Protein AF-A0A7S1H8S6-F1 (afdb_monomer)

InterPro domains:
  IPR011541 Nickel/cobalt transporter, high-affinity [PF03824] (1-123)
  IPR051224 Nickel/cobalt efflux system RcnA [PTHR40659] (2-114)

Structure (mmCIF, N/CA/C/O backbone):
data_AF-A0A7S1H8S6-F1
#
_entry.id   AF-A0A7S1H8S6-F1
#
loop_
_atom_site.group_PDB
_atom_site.id
_atom_site.type_symbol
_atom_site.label_atom_id
_atom_site.label_alt_id
_atom_site.label_comp_id
_atom_site.label_asym_id
_atom_site.label_entity_id
_atom_site.label_seq_id
_atom_site.pdbx_PDB_ins_code
_atom_site.Cartn_x
_atom_site.Cartn_y
_atom_site.Cartn_z
_atom_site.occupancy
_atom_site.B_iso_or_equiv
_atom_site.auth_seq_id
_atom_site.auth_comp_id
_atom_site.auth_asym_id
_atom_site.auth_atom_id
_atom_site.pdbx_PDB_model_num
ATOM 1 N N . ALA A 1 1 ? 17.188 21.436 1.015 1.00 62.31 1 ALA A N 1
ATOM 2 C CA . ALA A 1 1 ? 17.435 20.139 1.684 1.00 62.31 1 ALA A CA 1
ATOM 3 C C . ALA A 1 1 ? 16.543 19.937 2.916 1.00 62.31 1 ALA A C 1
ATOM 5 O O . ALA A 1 1 ? 15.814 18.958 2.951 1.00 62.31 1 ALA A O 1
ATOM 6 N N . TRP A 1 2 ? 16.525 20.870 3.878 1.00 72.25 2 TRP A N 1
ATOM 7 C CA . TRP A 1 2 ? 15.751 20.753 5.130 1.00 72.25 2 TRP A CA 1
ATOM 8 C C . TRP A 1 2 ? 14.225 20.656 4.982 1.00 72.25 2 TRP A C 1
ATOM 10 O O . TRP A 1 2 ? 13.578 20.079 5.844 1.00 72.25 2 TRP A O 1
ATOM 20 N N . LEU A 1 3 ? 13.648 21.175 3.894 1.00 80.31 3 LEU A N 1
ATOM 21 C CA . LEU A 1 3 ? 12.204 21.093 3.641 1.00 80.31 3 LEU A CA 1
ATOM 22 C C . LEU A 1 3 ? 11.752 19.743 3.062 1.00 80.31 3 LEU A C 1
ATOM 24 O O . LEU A 1 3 ? 10.577 19.422 3.181 1.00 80.31 3 LEU A O 1
ATOM 28 N N . PHE A 1 4 ? 12.657 18.946 2.476 1.00 81.25 4 PHE A N 1
ATOM 29 C CA . PHE A 1 4 ? 12.292 17.697 1.788 1.00 81.25 4 PHE A CA 1
ATOM 30 C C . PHE A 1 4 ? 11.866 16.585 2.741 1.00 81.25 4 PHE A C 1
ATOM 32 O O . PHE A 1 4 ? 10.955 15.831 2.432 1.00 81.25 4 PHE A O 1
ATOM 39 N N . VAL A 1 5 ? 12.518 16.477 3.899 1.00 83.62 5 VAL A N 1
ATOM 40 C CA . VAL A 1 5 ? 12.171 15.464 4.904 1.00 83.62 5 VAL A CA 1
ATOM 41 C C . VAL A 1 5 ? 10.779 15.729 5.498 1.00 83.62 5 VAL A C 1
ATOM 43 O O . VAL A 1 5 ? 9.944 14.826 5.440 1.00 83.62 5 VAL A O 1
ATOM 46 N N . PRO A 1 6 ? 10.459 16.944 5.994 1.00 86.50 6 PRO A N 1
ATOM 47 C CA . PRO A 1 6 ? 9.111 17.237 6.461 1.00 86.50 6 PRO A CA 1
ATOM 48 C C . PRO A 1 6 ? 8.068 17.141 5.346 1.00 86.50 6 PRO A C 1
ATOM 50 O O . PRO A 1 6 ? 6.996 16.599 5.594 1.00 86.50 6 PRO A O 1
ATOM 53 N N . SER A 1 7 ? 8.358 17.604 4.123 1.00 86.06 7 SER A N 1
ATOM 54 C CA . SER A 1 7 ? 7.392 17.509 3.023 1.00 86.06 7 SER A CA 1
ATOM 55 C C . SER A 1 7 ? 7.145 16.068 2.577 1.00 86.06 7 SER A C 1
ATOM 57 O O . SER A 1 7 ? 6.002 15.733 2.292 1.00 86.06 7 SER A O 1
ATOM 59 N N . ALA A 1 8 ? 8.160 15.198 2.583 1.00 83.50 8 ALA A N 1
ATOM 60 C CA . ALA A 1 8 ? 8.007 13.773 2.293 1.00 83.50 8 ALA A CA 1
ATOM 61 C C . ALA A 1 8 ? 7.156 13.057 3.353 1.00 83.50 8 ALA A C 1
ATOM 63 O O . ALA A 1 8 ? 6.296 12.254 2.998 1.00 83.50 8 ALA A O 1
ATOM 64 N N . ILE A 1 9 ? 7.342 13.380 4.640 1.00 80.94 9 ILE A N 1
ATOM 65 C CA . ILE A 1 9 ? 6.495 12.858 5.726 1.00 80.94 9 ILE A CA 1
ATOM 66 C C . ILE A 1 9 ? 5.052 13.346 5.552 1.00 80.94 9 ILE A C 1
ATOM 68 O O . ILE A 1 9 ? 4.120 12.546 5.635 1.00 80.94 9 ILE A O 1
ATOM 72 N N . LEU A 1 10 ? 4.862 14.641 5.273 1.00 83.06 10 LEU A N 1
ATOM 73 C CA . LEU A 1 10 ? 3.537 15.235 5.088 1.00 83.06 10 LEU A CA 1
ATOM 74 C C . LEU A 1 10 ? 2.808 14.627 3.881 1.00 83.06 10 LEU A C 1
ATOM 76 O O . LEU A 1 10 ? 1.653 14.232 4.000 1.00 83.06 10 LEU A O 1
ATOM 80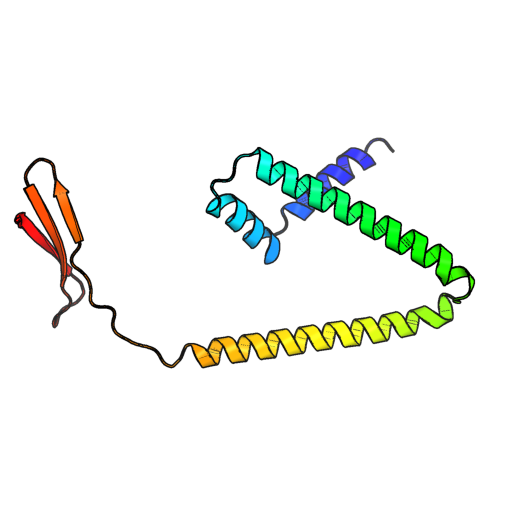 N N . LEU A 1 11 ? 3.490 14.512 2.737 1.00 83.75 11 LEU A N 1
ATOM 81 C CA . LEU A 1 11 ? 2.969 13.888 1.518 1.00 83.75 11 LEU A CA 1
ATOM 82 C C . LEU A 1 11 ? 2.663 12.407 1.733 1.00 83.75 11 LEU A C 1
ATOM 84 O O . LEU A 1 11 ? 1.616 11.948 1.295 1.00 83.75 11 LEU A O 1
ATOM 88 N N . GLY A 1 12 ? 3.524 11.671 2.441 1.00 76.81 12 GLY A N 1
ATOM 89 C CA . GLY A 1 12 ? 3.272 10.275 2.803 1.00 76.81 12 GLY A CA 1
ATOM 90 C C . GLY A 1 12 ? 2.029 10.115 3.682 1.00 76.81 12 GLY A C 1
ATOM 91 O O . GLY A 1 12 ? 1.218 9.223 3.442 1.00 76.81 12 GLY A O 1
ATOM 92 N N . ALA A 1 13 ? 1.831 11.016 4.650 1.00 74.44 13 ALA A N 1
ATOM 93 C CA . ALA A 1 13 ? 0.634 11.044 5.486 1.00 74.44 13 ALA A CA 1
ATOM 94 C C . ALA A 1 13 ? -0.629 11.382 4.673 1.00 74.44 13 ALA A C 1
ATOM 96 O O . ALA A 1 13 ? -1.614 10.653 4.757 1.00 74.44 13 ALA A O 1
ATOM 97 N N . LEU A 1 14 ? -0.594 12.432 3.844 1.00 79.38 14 LEU A N 1
ATOM 98 C CA . LEU A 1 14 ? -1.703 12.817 2.959 1.00 79.38 14 LEU A CA 1
ATOM 99 C C . LEU A 1 14 ? -2.062 11.711 1.965 1.00 79.38 14 LEU A C 1
ATOM 101 O O . LEU A 1 14 ? -3.232 11.385 1.794 1.00 79.38 14 LEU A O 1
ATOM 105 N N . HIS A 1 15 ? -1.061 11.083 1.358 1.00 76.06 15 HIS A N 1
ATOM 106 C CA . HIS A 1 15 ? -1.271 9.966 0.450 1.00 76.06 15 HIS A CA 1
ATOM 107 C C . HIS A 1 15 ? -1.840 8.742 1.182 1.00 76.06 15 HIS A C 1
ATOM 109 O O . HIS A 1 15 ? -2.696 8.034 0.652 1.00 76.06 15 HIS A O 1
ATOM 115 N N . GLY A 1 16 ? -1.434 8.504 2.433 1.00 63.66 16 GLY A N 1
ATOM 116 C CA . GLY A 1 16 ? -2.041 7.500 3.309 1.00 63.66 16 GLY A CA 1
ATOM 117 C C . GLY A 1 16 ? -3.521 7.765 3.619 1.00 63.66 16 GLY A C 1
ATOM 118 O O . GLY A 1 16 ? -4.266 6.811 3.834 1.00 63.66 16 GLY A O 1
ATOM 119 N N . LEU A 1 17 ? -3.947 9.033 3.585 1.00 64.00 17 LEU A N 1
ATOM 120 C CA . LEU A 1 17 ? -5.318 9.489 3.844 1.00 64.00 17 LEU A CA 1
ATOM 121 C C . LEU A 1 17 ? -6.207 9.549 2.588 1.00 64.00 17 LEU A C 1
ATOM 123 O O . LEU A 1 17 ? -7.423 9.678 2.724 1.00 64.00 17 LEU A O 1
ATOM 127 N N . GLU A 1 18 ? -5.645 9.447 1.378 1.00 68.75 18 GLU A N 1
ATOM 128 C CA . GLU A 1 18 ? -6.430 9.455 0.136 1.00 68.75 18 GLU A CA 1
ATOM 129 C C . GLU A 1 18 ? -7.453 8.300 0.109 1.00 68.75 18 GLU A C 1
ATOM 131 O O . GLU A 1 18 ? -7.061 7.142 0.322 1.00 68.75 18 GLU A O 1
ATOM 136 N N . PRO A 1 19 ? -8.749 8.569 -0.167 1.00 61.91 19 PRO A N 1
ATOM 137 C CA . PRO A 1 19 ? -9.778 7.538 -0.146 1.00 61.91 19 PRO A CA 1
ATOM 138 C C . PRO A 1 19 ? -9.520 6.510 -1.251 1.00 61.91 19 PRO A C 1
ATOM 140 O O . PRO A 1 19 ? -9.547 6.821 -2.438 1.00 61.91 19 PRO A O 1
ATOM 143 N N . GLY A 1 20 ? -9.287 5.261 -0.852 1.00 60.25 20 GLY A N 1
ATOM 144 C CA . GLY A 1 20 ? -9.152 4.120 -1.752 1.00 60.25 20 GLY A CA 1
ATOM 145 C C . GLY A 1 20 ? -9.842 2.892 -1.170 1.00 60.25 20 GLY A C 1
ATOM 146 O O . GLY A 1 20 ? -9.995 2.771 0.051 1.00 60.25 20 GLY A O 1
ATOM 147 N N . HIS A 1 21 ? -10.240 1.962 -2.038 1.00 60.41 21 HIS A N 1
ATOM 148 C CA . HIS A 1 21 ? -11.003 0.762 -1.667 1.00 60.41 21 HIS A CA 1
ATOM 149 C C . HIS A 1 21 ? -10.331 -0.084 -0.563 1.00 60.41 21 HIS A C 1
ATOM 151 O O . HIS A 1 21 ? -11.011 -0.698 0.252 1.00 60.41 21 HIS A O 1
ATOM 157 N N . SER A 1 22 ? -8.995 -0.087 -0.501 1.00 52.69 22 SER A N 1
ATOM 158 C CA . SER A 1 22 ? -8.194 -0.835 0.480 1.00 52.69 22 SER A CA 1
ATOM 159 C C . SER A 1 22 ? -7.895 -0.067 1.779 1.00 52.69 22 SER A C 1
ATOM 161 O O . SER A 1 22 ? -7.767 -0.690 2.831 1.00 52.69 22 SER A O 1
ATOM 163 N N . LYS A 1 23 ? -7.830 1.274 1.751 1.00 69.62 23 LYS A N 1
ATOM 164 C CA . LYS A 1 23 ? -7.605 2.126 2.942 1.00 69.62 23 LYS A CA 1
ATOM 165 C C . LYS A 1 23 ? -8.861 2.258 3.799 1.00 69.62 23 LYS A C 1
ATOM 167 O O . LYS A 1 23 ? -8.776 2.256 5.023 1.00 69.62 23 LYS A O 1
ATOM 172 N N . THR A 1 24 ? -10.028 2.290 3.156 1.00 61.88 24 THR A N 1
ATOM 173 C CA . THR A 1 24 ? -11.336 2.196 3.826 1.00 61.88 24 THR A CA 1
ATOM 174 C C . THR A 1 24 ? -11.545 0.818 4.455 1.00 61.88 24 THR A C 1
ATOM 176 O O . THR A 1 24 ? -12.012 0.740 5.586 1.00 61.88 24 THR A O 1
ATOM 179 N N . MET A 1 25 ? -11.089 -0.254 3.797 1.00 60.78 25 MET A N 1
ATOM 180 C CA . MET A 1 25 ? -10.985 -1.592 4.396 1.00 60.78 25 MET A CA 1
ATOM 181 C C . MET A 1 25 ? -10.036 -1.612 5.604 1.00 60.78 25 MET A C 1
ATOM 183 O O . MET A 1 25 ? -10.406 -2.158 6.634 1.00 60.78 25 MET A O 1
ATOM 187 N N . MET A 1 26 ? -8.864 -0.964 5.544 1.00 63.00 26 MET A N 1
ATOM 188 C CA . MET A 1 26 ? -7.954 -0.832 6.699 1.00 63.00 26 MET A CA 1
ATOM 189 C C . MET A 1 26 ? -8.580 -0.046 7.861 1.00 63.00 26 MET A C 1
ATOM 191 O O . MET A 1 26 ? -8.427 -0.439 9.015 1.00 63.00 26 MET A O 1
ATOM 195 N N . ALA A 1 27 ? -9.313 1.033 7.572 1.00 59.97 27 ALA A N 1
ATOM 196 C CA . ALA A 1 27 ? -10.053 1.796 8.576 1.00 59.97 27 ALA A CA 1
ATOM 197 C C . ALA A 1 27 ? -11.183 0.959 9.201 1.00 59.97 27 ALA A C 1
ATOM 199 O O . ALA A 1 27 ? -11.326 0.939 10.422 1.00 59.97 27 ALA A O 1
ATOM 200 N N . ALA A 1 28 ? -11.920 0.198 8.384 1.00 58.62 28 ALA A N 1
ATOM 201 C CA . ALA A 1 28 ? -12.904 -0.774 8.849 1.00 58.62 28 ALA A CA 1
ATOM 202 C C . ALA A 1 28 ? -12.253 -1.898 9.670 1.00 58.62 28 ALA A C 1
ATOM 204 O O . ALA A 1 28 ? -12.836 -2.320 10.656 1.00 58.62 28 ALA A O 1
ATOM 205 N N . PHE A 1 29 ? -11.030 -2.326 9.346 1.00 59.16 29 PHE A N 1
ATOM 206 C CA . PHE A 1 29 ? -10.250 -3.302 10.117 1.00 59.16 29 PHE A CA 1
ATOM 207 C C . PHE A 1 29 ? -9.873 -2.753 11.505 1.00 59.16 29 PHE A C 1
ATOM 209 O O . PHE A 1 29 ? -10.056 -3.426 12.515 1.00 59.16 29 PHE A O 1
ATOM 216 N N . ILE A 1 30 ? -9.417 -1.497 11.580 1.00 60.81 30 ILE A N 1
ATOM 217 C CA . ILE A 1 30 ? -9.102 -0.806 12.845 1.00 60.81 30 ILE A CA 1
ATOM 218 C C . ILE A 1 30 ? -10.364 -0.629 13.708 1.00 60.81 30 ILE A C 1
ATOM 220 O O . ILE A 1 30 ? -10.315 -0.832 14.921 1.00 60.81 30 ILE A O 1
ATOM 224 N N . VAL A 1 31 ? -11.502 -0.302 13.088 1.00 62.47 31 VAL A N 1
ATOM 225 C CA . VAL A 1 31 ? -12.801 -0.147 13.766 1.00 62.47 31 VAL A CA 1
ATOM 226 C C . VAL A 1 31 ? -13.397 -1.498 14.193 1.00 62.47 31 VAL A C 1
ATOM 228 O O . VAL A 1 31 ? -13.903 -1.610 15.308 1.00 62.47 31 VAL A O 1
ATOM 231 N N . ALA A 1 32 ? -13.313 -2.533 13.353 1.00 54.12 32 ALA A N 1
ATOM 232 C CA . ALA A 1 32 ? -13.922 -3.844 13.584 1.00 54.12 32 ALA A CA 1
ATOM 233 C C . ALA A 1 32 ? -13.177 -4.687 14.628 1.00 54.12 32 ALA A C 1
ATOM 235 O O . ALA A 1 32 ? -13.802 -5.492 15.313 1.00 54.12 32 ALA A O 1
ATOM 236 N N . ILE A 1 33 ? -11.860 -4.510 14.785 1.00 59.34 33 ILE A N 1
ATOM 237 C CA . ILE A 1 33 ? -11.062 -5.384 15.662 1.00 59.34 33 ILE A CA 1
ATOM 238 C C . ILE A 1 33 ? -11.087 -4.933 17.129 1.00 59.34 33 ILE A C 1
ATOM 240 O O . ILE A 1 33 ? -10.737 -5.724 18.001 1.00 59.34 33 ILE A O 1
ATOM 244 N N . ARG A 1 34 ? -11.479 -3.686 17.453 1.00 57.03 34 ARG A N 1
ATOM 245 C CA . ARG A 1 34 ? -11.208 -3.094 18.790 1.00 57.03 34 ARG A CA 1
ATOM 246 C C . ARG A 1 34 ? -9.748 -3.341 19.232 1.00 57.03 34 ARG A C 1
ATOM 248 O O . ARG A 1 34 ? -9.464 -3.536 20.413 1.00 57.03 34 ARG A O 1
ATOM 255 N N . GLY A 1 35 ? -8.834 -3.403 18.260 1.00 56.31 35 GLY A N 1
ATOM 256 C CA . GLY A 1 35 ? -7.460 -3.847 18.457 1.00 56.31 35 GLY A CA 1
ATOM 257 C C . GLY A 1 35 ? -6.671 -2.834 19.269 1.00 56.31 35 GLY A C 1
ATOM 258 O O . GLY A 1 35 ? -6.853 -1.625 19.124 1.00 56.31 35 GLY A O 1
ATOM 259 N N . THR A 1 36 ? -5.792 -3.317 20.143 1.00 71.88 36 THR A N 1
ATOM 260 C CA . THR A 1 36 ? -4.938 -2.441 20.948 1.00 71.88 36 THR A CA 1
ATOM 261 C C . THR A 1 36 ? -4.058 -1.587 20.030 1.00 71.88 36 THR A C 1
ATOM 263 O O . THR A 1 36 ? -3.619 -2.039 18.972 1.00 71.88 36 THR A O 1
ATOM 266 N N . MET A 1 37 ? -3.778 -0.340 20.428 1.00 69.50 37 MET A N 1
ATOM 267 C CA . MET A 1 37 ? -2.979 0.631 19.655 1.00 69.50 37 MET A CA 1
ATOM 268 C C . MET A 1 37 ? -1.654 0.034 19.134 1.00 69.50 37 MET A C 1
ATOM 270 O O . MET A 1 37 ? -1.192 0.349 18.039 1.00 69.50 37 MET A O 1
ATOM 274 N N . THR A 1 38 ? -1.088 -0.907 19.888 1.00 74.31 38 THR A N 1
ATOM 275 C CA . THR A 1 38 ? 0.115 -1.676 19.565 1.00 74.31 38 THR A CA 1
ATOM 276 C C . THR A 1 38 ? -0.013 -2.533 18.300 1.00 74.31 38 THR A C 1
ATOM 278 O O . THR A 1 38 ? 0.949 -2.630 17.544 1.00 74.31 38 THR A O 1
ATOM 281 N N . GLN A 1 39 ? -1.177 -3.132 18.027 1.00 73.38 39 GLN A N 1
ATOM 282 C CA . GLN A 1 39 ? -1.398 -3.956 16.829 1.00 73.38 39 GLN A CA 1
ATOM 283 C C . GLN A 1 39 ? -1.409 -3.109 15.553 1.00 73.38 39 GLN A C 1
ATOM 285 O O . GLN A 1 39 ? -0.813 -3.500 14.552 1.00 73.38 39 GLN A O 1
ATOM 290 N N . ALA A 1 40 ? -2.023 -1.923 15.601 1.00 73.25 40 ALA A N 1
ATOM 291 C CA . ALA A 1 40 ? -2.027 -0.992 14.474 1.00 73.25 40 ALA A CA 1
ATOM 292 C C . ALA A 1 40 ? -0.610 -0.483 14.156 1.00 73.25 40 ALA A C 1
ATOM 294 O O . ALA A 1 40 ? -0.214 -0.424 12.991 1.00 73.25 40 ALA A O 1
ATOM 295 N N . ILE A 1 41 ? 0.182 -0.183 15.191 1.00 79.06 41 ILE A N 1
ATOM 296 C CA . ILE A 1 41 ? 1.582 0.241 15.040 1.00 79.06 41 ILE A CA 1
ATOM 297 C C . ILE A 1 41 ? 2.436 -0.888 14.450 1.00 79.06 41 ILE A C 1
ATOM 299 O O . ILE A 1 41 ? 3.193 -0.650 13.511 1.00 79.06 41 ILE A O 1
ATOM 303 N N . LEU A 1 42 ? 2.301 -2.119 14.956 1.00 84.19 42 LEU A N 1
ATOM 304 C CA . LEU A 1 42 ? 3.027 -3.278 14.429 1.00 84.19 42 LEU A CA 1
ATOM 305 C C . LEU A 1 42 ? 2.668 -3.569 12.971 1.00 84.19 42 LEU A C 1
ATOM 307 O O . LEU A 1 42 ? 3.563 -3.861 12.181 1.00 84.19 42 LEU A O 1
ATOM 311 N N . LEU A 1 43 ? 1.393 -3.439 12.596 1.00 81.38 43 LEU A N 1
ATOM 312 C CA . LEU A 1 43 ? 0.953 -3.591 11.211 1.00 81.38 43 LEU A CA 1
ATOM 313 C C . LEU A 1 43 ? 1.600 -2.534 10.305 1.00 81.38 43 LEU A C 1
ATOM 315 O O . LEU A 1 43 ? 2.140 -2.875 9.254 1.00 81.38 43 LEU A O 1
ATOM 319 N N . GLY A 1 44 ? 1.603 -1.266 10.730 1.00 80.06 44 GLY A N 1
ATOM 320 C CA . GLY A 1 44 ? 2.240 -0.179 9.982 1.00 80.06 44 GLY A CA 1
ATOM 321 C C . GLY A 1 44 ? 3.758 -0.352 9.848 1.00 80.06 44 GLY A C 1
ATOM 322 O O . GLY A 1 44 ? 4.313 -0.171 8.761 1.00 80.06 44 GLY A O 1
ATOM 323 N N . LEU A 1 45 ? 4.432 -0.761 10.927 1.00 86.94 45 LEU A N 1
ATOM 324 C CA . LEU A 1 45 ? 5.867 -1.058 10.920 1.00 86.94 45 LEU A CA 1
ATOM 325 C C . LEU A 1 45 ? 6.189 -2.248 10.020 1.00 86.94 45 LEU A C 1
ATOM 327 O O . LEU A 1 45 ? 7.111 -2.164 9.214 1.00 86.94 45 LEU A O 1
ATOM 331 N N . SER A 1 46 ? 5.415 -3.329 10.118 1.00 87.88 46 SER A N 1
ATOM 332 C CA . SER A 1 46 ? 5.578 -4.505 9.268 1.00 87.88 46 SER A CA 1
ATOM 333 C C . SER A 1 46 ? 5.403 -4.136 7.800 1.00 87.88 46 SER A C 1
ATOM 335 O O . SER A 1 46 ? 6.276 -4.461 7.005 1.00 87.88 46 SER A O 1
ATOM 337 N N . ALA A 1 47 ? 4.356 -3.388 7.445 1.00 83.81 47 ALA A N 1
ATOM 338 C CA . ALA A 1 47 ? 4.144 -2.932 6.076 1.00 83.81 47 ALA A CA 1
ATOM 339 C C . ALA A 1 47 ? 5.323 -2.086 5.565 1.00 83.81 47 ALA A C 1
ATOM 341 O O . ALA A 1 47 ? 5.833 -2.344 4.478 1.00 83.81 47 ALA A O 1
ATOM 342 N N . THR A 1 48 ? 5.807 -1.130 6.363 1.00 86.88 48 THR A N 1
ATOM 343 C CA . THR A 1 48 ? 6.931 -0.253 5.987 1.00 86.88 48 THR A CA 1
ATOM 344 C C . THR A 1 48 ? 8.232 -1.036 5.804 1.00 86.88 48 THR A C 1
ATOM 346 O O . THR A 1 48 ? 8.936 -0.856 4.806 1.00 86.88 48 THR A O 1
ATOM 349 N N . LEU A 1 49 ? 8.547 -1.932 6.745 1.00 93.44 49 LEU A N 1
ATOM 350 C CA . LEU A 1 49 ? 9.737 -2.778 6.694 1.00 93.44 49 LEU A CA 1
ATOM 351 C C . LEU A 1 49 ? 9.678 -3.739 5.510 1.00 93.44 49 LEU A C 1
ATOM 353 O O . LEU A 1 49 ? 10.631 -3.803 4.737 1.00 93.44 49 LEU A O 1
ATOM 357 N N . SER A 1 50 ? 8.559 -4.440 5.328 1.00 90.69 50 SER A N 1
ATOM 358 C CA . SER A 1 50 ? 8.367 -5.360 4.208 1.00 90.69 50 SER A CA 1
ATOM 359 C C . SER A 1 50 ? 8.454 -4.632 2.871 1.00 90.69 50 SER A C 1
ATOM 361 O O . SER A 1 50 ? 9.132 -5.112 1.967 1.00 90.69 50 SER A O 1
ATOM 363 N N . HIS A 1 51 ? 7.839 -3.455 2.745 1.00 90.44 51 HIS A N 1
ATOM 364 C CA . HIS A 1 51 ? 7.882 -2.683 1.507 1.00 90.44 51 HIS A CA 1
ATOM 365 C C . HIS A 1 51 ? 9.307 -2.226 1.177 1.00 90.44 51 HIS A C 1
ATOM 367 O O . HIS A 1 51 ? 9.784 -2.428 0.061 1.00 90.44 51 HIS A O 1
ATOM 373 N N . THR A 1 52 ? 10.027 -1.701 2.172 1.00 91.88 52 THR A N 1
ATOM 374 C CA . THR A 1 52 ? 11.428 -1.295 2.011 1.00 91.88 52 THR A CA 1
ATOM 375 C C . THR A 1 52 ? 12.303 -2.493 1.637 1.00 91.88 52 THR A C 1
ATOM 377 O O . THR A 1 52 ? 13.066 -2.425 0.676 1.00 91.88 52 THR A O 1
ATOM 380 N N . ALA A 1 53 ? 12.165 -3.616 2.346 1.00 93.38 53 ALA A N 1
ATOM 381 C CA . ALA A 1 53 ? 12.951 -4.821 2.103 1.00 93.38 53 ALA A CA 1
ATOM 382 C C . ALA A 1 53 ? 12.730 -5.391 0.694 1.00 93.38 53 ALA A C 1
ATOM 384 O O . ALA A 1 53 ? 13.696 -5.748 0.024 1.00 93.38 53 ALA A O 1
ATOM 385 N N . VAL A 1 54 ? 11.480 -5.439 0.222 1.00 94.94 54 VAL A N 1
ATOM 386 C CA . VAL A 1 54 ? 11.150 -5.932 -1.123 1.00 94.94 54 VAL A CA 1
ATOM 387 C C . VAL A 1 54 ? 11.775 -5.052 -2.201 1.00 94.94 54 VAL A C 1
ATOM 389 O O . VAL A 1 54 ? 12.393 -5.585 -3.118 1.00 94.94 54 VAL A O 1
ATOM 392 N N . VAL A 1 55 ? 11.681 -3.722 -2.085 1.00 93.00 55 VAL A N 1
ATOM 393 C CA . VAL A 1 55 ? 12.301 -2.803 -3.056 1.00 93.00 55 VAL A CA 1
ATOM 394 C C . VAL A 1 55 ? 13.815 -3.010 -3.118 1.00 93.00 55 VAL A C 1
ATOM 396 O O . VAL A 1 55 ? 14.371 -3.113 -4.209 1.00 93.00 55 VAL A O 1
ATOM 399 N N . TRP A 1 56 ? 14.480 -3.144 -1.967 1.00 94.19 56 TRP A N 1
ATOM 400 C CA . TRP A 1 56 ? 15.915 -3.434 -1.912 1.00 94.19 56 TRP A CA 1
ATOM 401 C C . TRP A 1 56 ? 16.267 -4.780 -2.546 1.00 94.19 56 TRP A C 1
ATOM 403 O O . TRP A 1 56 ? 17.235 -4.868 -3.299 1.00 94.19 56 TRP A O 1
ATOM 413 N N . LEU A 1 57 ? 15.477 -5.820 -2.280 1.00 93.75 57 LEU A N 1
ATOM 414 C CA . LEU A 1 57 ? 15.693 -7.150 -2.843 1.00 93.75 57 LEU A CA 1
ATOM 415 C C . LEU A 1 57 ? 15.538 -7.131 -4.367 1.00 93.75 57 LEU A C 1
ATOM 417 O O . LEU A 1 57 ? 16.410 -7.631 -5.074 1.00 93.75 57 LEU A O 1
ATOM 421 N N . VAL A 1 58 ? 14.482 -6.495 -4.880 1.00 88.94 58 VAL A N 1
ATOM 422 C CA . VAL A 1 58 ? 14.251 -6.334 -6.323 1.00 88.94 58 VAL A CA 1
ATOM 423 C C . VAL A 1 58 ? 15.361 -5.507 -6.970 1.00 88.94 58 VAL A C 1
ATOM 425 O O . VAL A 1 58 ? 15.849 -5.889 -8.029 1.00 88.94 58 VAL A O 1
ATOM 428 N N . ALA A 1 59 ? 15.814 -4.420 -6.339 1.00 87.06 59 ALA A N 1
ATOM 429 C CA . ALA A 1 59 ? 16.907 -3.598 -6.857 1.00 87.06 59 ALA A CA 1
ATOM 430 C C . ALA A 1 59 ? 18.233 -4.374 -6.928 1.00 87.06 59 ALA A C 1
ATOM 432 O O . ALA A 1 59 ? 18.927 -4.326 -7.944 1.00 87.06 59 ALA A O 1
ATOM 433 N N . LEU A 1 60 ? 18.574 -5.130 -5.878 1.00 90.06 60 LEU A N 1
ATOM 434 C CA . LEU A 1 60 ? 19.773 -5.973 -5.848 1.00 90.06 60 LEU A CA 1
ATOM 435 C C . LEU A 1 60 ? 19.694 -7.111 -6.870 1.00 90.06 60 LEU A C 1
ATOM 437 O O . LEU A 1 60 ? 20.668 -7.361 -7.580 1.00 90.06 60 LEU A O 1
ATOM 441 N N . ALA A 1 61 ? 18.538 -7.768 -6.986 1.00 86.31 61 ALA A N 1
ATOM 442 C CA . ALA A 1 61 ? 18.296 -8.782 -8.007 1.00 86.31 61 ALA A CA 1
ATOM 443 C C . ALA A 1 61 ? 18.420 -8.178 -9.414 1.00 86.31 61 ALA A C 1
ATOM 445 O O . ALA A 1 61 ? 19.126 -8.724 -10.258 1.00 86.31 61 ALA A O 1
ATOM 446 N N . GLY A 1 62 ? 17.819 -7.011 -9.647 1.00 83.25 62 GLY A N 1
ATOM 447 C CA . GLY A 1 62 ? 17.935 -6.263 -10.895 1.00 83.25 62 GLY A CA 1
ATOM 448 C C 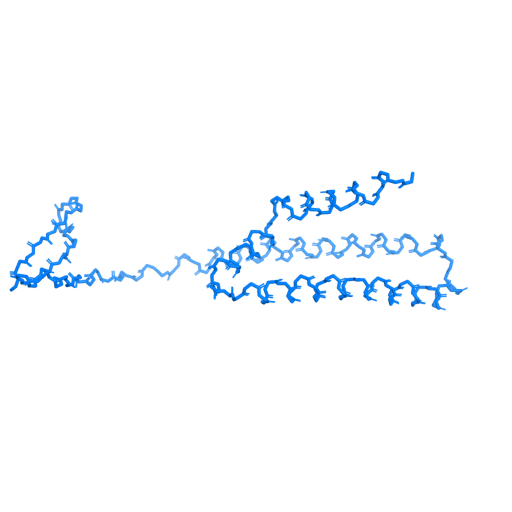. GLY A 1 62 ? 19.382 -5.913 -11.236 1.00 83.25 62 GLY A C 1
ATOM 449 O O . GLY A 1 62 ? 19.789 -6.086 -12.376 1.00 83.25 62 GLY A O 1
ATOM 450 N N . LEU A 1 63 ? 20.202 -5.512 -10.261 1.00 82.62 63 LEU A N 1
ATOM 451 C CA . LEU A 1 63 ? 21.625 -5.241 -10.486 1.00 82.62 63 LEU A CA 1
ATOM 452 C C . LEU A 1 63 ? 22.433 -6.521 -10.771 1.00 82.62 63 LEU A C 1
ATOM 454 O O . LEU A 1 63 ? 23.360 -6.500 -11.581 1.00 82.62 63 LEU A O 1
ATOM 458 N N . TYR A 1 64 ? 22.096 -7.631 -10.109 1.00 81.50 64 TYR A N 1
ATOM 459 C CA . TYR A 1 64 ? 22.772 -8.918 -10.280 1.00 81.50 64 TYR A CA 1
ATOM 460 C C . TYR A 1 64 ? 22.462 -9.557 -11.641 1.00 81.50 64 TYR A C 1
ATOM 462 O O . TYR A 1 64 ? 23.381 -9.919 -12.375 1.00 81.50 64 TYR A O 1
ATOM 470 N N . PHE A 1 65 ? 21.179 -9.655 -12.000 1.00 79.69 65 PHE A N 1
ATOM 471 C CA . PHE A 1 65 ? 20.722 -10.255 -13.257 1.00 79.69 65 PHE A CA 1
ATOM 472 C C . PHE A 1 65 ? 20.814 -9.282 -14.443 1.00 79.69 65 PHE A C 1
ATOM 474 O O . PHE A 1 65 ? 21.095 -9.695 -15.567 1.00 79.69 65 PHE A O 1
ATOM 481 N N . GLY A 1 66 ? 20.648 -7.981 -14.195 1.00 68.88 66 GLY A N 1
ATOM 482 C CA . GLY A 1 66 ? 20.628 -6.932 -15.215 1.00 68.88 66 GLY A CA 1
ATOM 483 C C . GLY A 1 66 ? 21.984 -6.609 -15.837 1.00 68.88 66 GLY A C 1
ATOM 484 O O . GLY A 1 66 ? 22.023 -5.969 -16.879 1.00 68.88 66 GLY A O 1
ATOM 485 N N . ARG A 1 67 ? 23.105 -7.103 -15.285 1.00 65.81 67 ARG A N 1
ATOM 486 C CA . ARG A 1 67 ? 24.433 -6.968 -15.923 1.00 65.81 67 ARG A CA 1
ATOM 487 C C . ARG A 1 67 ? 24.497 -7.562 -17.334 1.00 65.81 67 ARG A C 1
ATOM 489 O O . ARG A 1 67 ? 25.310 -7.109 -18.130 1.00 65.81 67 ARG A O 1
ATOM 496 N N . ASN A 1 68 ? 23.644 -8.542 -17.635 1.00 63.31 68 ASN A N 1
ATOM 497 C CA . ASN A 1 68 ? 23.567 -9.193 -18.944 1.00 63.31 68 ASN A CA 1
ATOM 498 C C . ASN A 1 68 ? 22.309 -8.799 -19.742 1.00 63.31 68 ASN A C 1
ATOM 500 O O . ASN A 1 68 ? 22.113 -9.310 -20.842 1.00 63.31 68 ASN A O 1
ATOM 504 N N . TRP A 1 69 ? 21.438 -7.937 -19.202 1.00 62.47 69 TRP A N 1
ATOM 505 C CA . TRP A 1 69 ? 20.207 -7.497 -19.864 1.00 62.47 69 TRP A CA 1
ATOM 506 C C . TRP A 1 69 ? 20.362 -6.053 -20.334 1.00 62.47 69 TRP A C 1
ATOM 508 O O . TRP A 1 69 ? 20.540 -5.139 -19.536 1.00 62.47 69 TRP A O 1
ATOM 518 N N . GLN A 1 70 ? 20.289 -5.844 -21.647 1.00 64.62 70 GLN A N 1
ATOM 519 C CA . GLN A 1 70 ? 20.244 -4.501 -22.221 1.00 64.62 70 GLN A CA 1
ATOM 520 C C . GLN A 1 70 ? 18.878 -3.883 -21.890 1.00 64.62 70 GLN A C 1
ATOM 522 O O . GLN 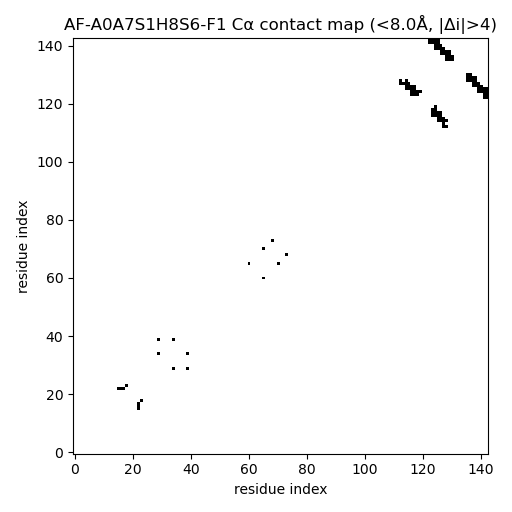A 1 70 ? 17.837 -4.431 -22.269 1.00 64.62 70 GLN A O 1
ATOM 527 N N . ALA A 1 71 ? 18.877 -2.769 -21.154 1.00 62.97 71 ALA A N 1
ATOM 528 C CA . ALA A 1 71 ? 17.657 -2.109 -20.691 1.00 62.97 71 ALA A CA 1
ATOM 529 C C . ALA A 1 71 ? 16.751 -1.700 -21.868 1.00 62.97 71 ALA A C 1
ATOM 531 O O . ALA A 1 71 ? 15.555 -1.989 -21.827 1.00 62.97 71 ALA A O 1
ATOM 532 N N . GLU A 1 72 ? 17.330 -1.181 -22.959 1.00 62.06 72 GLU A N 1
ATOM 533 C CA . GLU A 1 72 ? 16.609 -0.820 -24.190 1.00 62.06 72 GLU A CA 1
ATOM 534 C C . GLU A 1 72 ? 15.877 -2.003 -24.840 1.00 62.06 72 GLU A C 1
ATOM 536 O O . GLU A 1 72 ? 14.807 -1.834 -25.420 1.00 62.06 72 GLU A O 1
ATOM 541 N N . ALA A 1 73 ? 16.429 -3.216 -24.748 1.00 65.38 73 ALA A N 1
ATOM 542 C CA . ALA A 1 73 ? 15.784 -4.396 -25.314 1.00 65.38 73 ALA A CA 1
ATOM 543 C C . ALA A 1 73 ? 14.662 -4.926 -24.414 1.00 65.38 73 ALA A C 1
ATOM 545 O O . ALA A 1 73 ? 13.751 -5.574 -24.914 1.00 65.38 73 ALA A O 1
ATOM 546 N N . THR A 1 74 ? 14.720 -4.670 -23.102 1.00 69.56 74 THR A N 1
ATOM 547 C CA . THR A 1 74 ? 13.826 -5.289 -22.108 1.00 69.56 74 THR A CA 1
ATOM 548 C C . THR A 1 74 ? 12.603 -4.421 -21.791 1.00 69.56 74 THR A C 1
ATOM 550 O O . THR A 1 74 ? 11.536 -4.951 -21.477 1.00 69.56 74 THR A O 1
ATOM 553 N N . GLU A 1 75 ? 1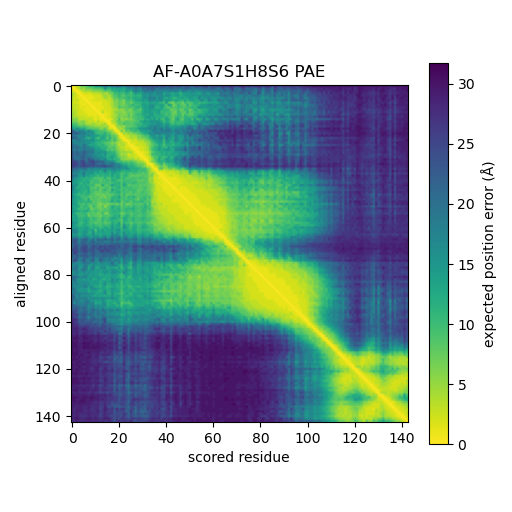2.726 -3.098 -21.924 1.00 77.06 75 GLU A N 1
ATOM 554 C CA . GLU A 1 75 ? 11.642 -2.123 -21.737 1.00 77.06 75 GLU A CA 1
ATOM 555 C C . GLU A 1 75 ? 10.330 -2.495 -22.466 1.00 77.06 75 GLU A C 1
ATOM 557 O O . GLU A 1 75 ? 9.296 -2.606 -21.793 1.00 77.06 75 GLU A O 1
ATOM 562 N N . PRO A 1 76 ? 10.326 -2.798 -23.783 1.00 82.44 76 PRO A N 1
ATOM 563 C CA . PRO A 1 76 ? 9.091 -3.149 -24.483 1.00 82.44 76 PRO A CA 1
ATOM 564 C C . PRO A 1 76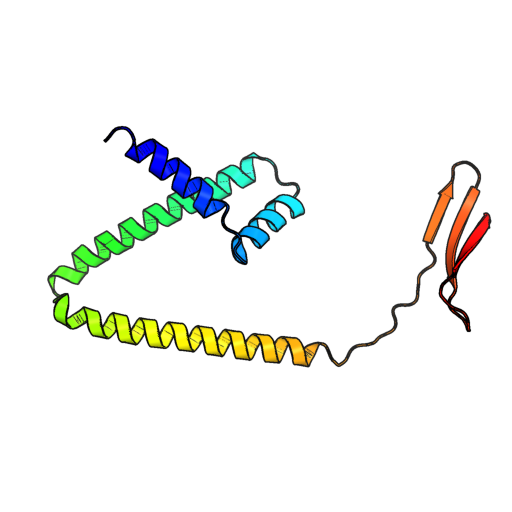 ? 8.471 -4.465 -23.991 1.00 82.44 76 PRO A C 1
ATOM 566 O O . PRO A 1 76 ? 7.246 -4.586 -23.952 1.00 82.44 76 PRO A O 1
ATOM 569 N N . TYR A 1 77 ? 9.274 -5.444 -23.556 1.00 83.69 77 TYR A N 1
ATOM 570 C CA . TYR A 1 77 ? 8.740 -6.694 -23.002 1.00 83.69 77 TYR A CA 1
ATOM 571 C C . TYR A 1 77 ? 8.034 -6.465 -21.667 1.00 83.69 77 TYR A C 1
ATOM 573 O O . TYR A 1 77 ? 6.955 -7.017 -21.456 1.00 83.69 77 TYR A O 1
ATOM 581 N N . PHE A 1 78 ? 8.587 -5.629 -20.782 1.00 84.44 78 PHE A N 1
ATOM 582 C CA . PHE A 1 78 ? 7.918 -5.265 -19.530 1.00 84.44 78 PHE A CA 1
ATOM 583 C C . PHE A 1 78 ? 6.629 -4.475 -19.777 1.00 84.44 78 PHE A C 1
ATOM 585 O O . PHE A 1 78 ? 5.630 -4.694 -19.086 1.00 84.44 78 PHE A O 1
ATOM 592 N N . GLN A 1 79 ? 6.609 -3.601 -20.784 1.00 87.44 79 GLN A N 1
ATOM 593 C CA . GLN A 1 79 ? 5.405 -2.866 -21.165 1.00 87.44 79 GLN A CA 1
ATOM 594 C C . GLN A 1 79 ? 4.301 -3.799 -21.680 1.00 87.44 79 GLN A C 1
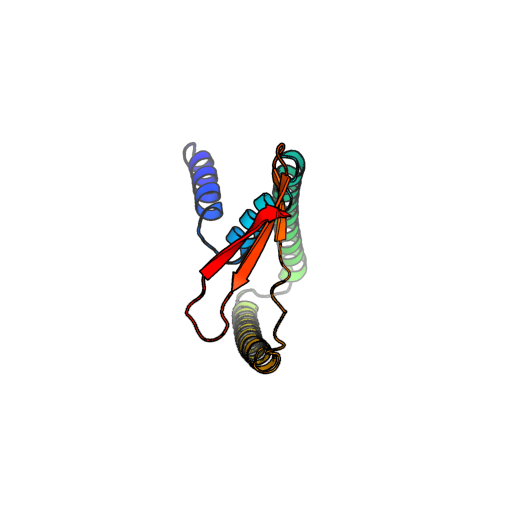ATOM 596 O O . GLN A 1 79 ? 3.159 -3.708 -21.234 1.00 87.44 79 GLN A O 1
ATOM 601 N N . VAL A 1 80 ? 4.627 -4.741 -22.568 1.00 91.88 80 VAL A N 1
ATOM 602 C CA . VAL A 1 80 ? 3.648 -5.726 -23.052 1.00 91.88 80 VAL A CA 1
ATOM 603 C C . VAL A 1 80 ? 3.200 -6.650 -21.919 1.00 91.88 80 VAL A C 1
ATOM 605 O O . VAL A 1 80 ? 2.002 -6.867 -21.747 1.00 91.88 80 VAL A O 1
ATOM 608 N N . ALA A 1 81 ? 4.131 -7.154 -21.103 1.00 90.19 81 ALA A N 1
ATOM 60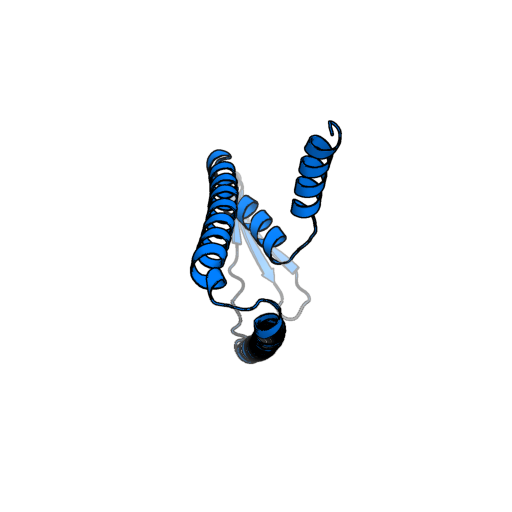9 C CA . ALA A 1 81 ? 3.812 -8.028 -19.976 1.00 90.19 81 ALA A CA 1
ATOM 610 C C . ALA A 1 81 ? 2.879 -7.341 -18.968 1.00 90.19 81 ALA A C 1
ATOM 612 O O . ALA A 1 81 ? 1.879 -7.928 -18.558 1.00 90.19 81 ALA A O 1
ATOM 613 N N . SER A 1 82 ? 3.163 -6.087 -18.604 1.00 90.38 82 SER A N 1
ATOM 614 C CA . SER A 1 82 ? 2.305 -5.302 -17.709 1.00 90.38 82 SER A CA 1
ATOM 615 C C . SER A 1 82 ? 0.930 -5.026 -18.317 1.00 90.38 82 SER A C 1
ATOM 617 O O . SER A 1 82 ? -0.071 -5.215 -17.630 1.00 90.38 82 SER A O 1
ATOM 619 N N . ALA A 1 83 ? 0.849 -4.669 -19.603 1.00 91.88 83 ALA A N 1
ATOM 620 C CA . ALA A 1 83 ? -0.424 -4.470 -20.292 1.00 91.88 83 ALA A CA 1
ATOM 621 C C . ALA A 1 83 ? -1.285 -5.743 -20.283 1.00 91.88 83 ALA A C 1
ATOM 623 O O . ALA A 1 83 ? -2.469 -5.687 -19.951 1.00 91.88 83 ALA A O 1
ATOM 624 N N . VAL A 1 84 ? -0.684 -6.902 -20.570 1.00 96.50 84 VAL A N 1
ATOM 625 C CA . VAL A 1 84 ? -1.361 -8.206 -20.501 1.00 96.50 84 VAL A CA 1
ATOM 626 C C . VAL A 1 84 ? -1.868 -8.485 -19.086 1.00 96.50 84 VAL A C 1
ATOM 628 O O . VAL A 1 84 ? -3.015 -8.896 -18.917 1.00 96.50 84 VAL A O 1
ATOM 631 N N . LEU A 1 85 ? -1.047 -8.227 -18.067 1.00 95.06 85 LEU A N 1
ATOM 632 C CA . LEU A 1 85 ? -1.402 -8.461 -16.666 1.00 95.06 85 LEU A CA 1
ATOM 633 C C . LEU A 1 85 ? -2.560 -7.551 -16.221 1.00 95.06 85 LEU A C 1
ATOM 635 O O . LEU A 1 85 ? -3.502 -8.022 -15.587 1.00 95.06 85 LEU A O 1
ATOM 639 N N . ILE A 1 86 ? -2.543 -6.276 -16.619 1.00 94.56 86 ILE A N 1
ATOM 640 C CA . ILE A 1 86 ? -3.631 -5.321 -16.360 1.00 94.56 86 ILE A CA 1
ATOM 641 C C . ILE A 1 86 ? -4.932 -5.790 -17.019 1.00 94.56 86 ILE A C 1
ATOM 643 O O . ILE A 1 86 ? -5.967 -5.829 -16.354 1.00 94.56 86 ILE A O 1
ATOM 647 N N . ILE A 1 87 ? -4.891 -6.187 -18.296 1.00 96.75 87 ILE A N 1
ATOM 648 C CA . ILE A 1 87 ? -6.070 -6.700 -19.013 1.00 96.75 87 ILE A CA 1
ATOM 649 C C . ILE A 1 87 ? -6.606 -7.959 -18.324 1.00 96.75 87 ILE A C 1
ATOM 651 O O . ILE A 1 87 ? -7.811 -8.069 -18.107 1.00 96.75 87 ILE A O 1
ATOM 655 N N . ALA A 1 88 ? -5.729 -8.885 -17.930 1.00 96.12 88 ALA A N 1
ATOM 656 C CA . ALA A 1 88 ? -6.121 -10.104 -17.232 1.00 96.12 88 ALA A CA 1
ATOM 657 C C . ALA A 1 88 ? -6.834 -9.802 -15.904 1.00 96.12 88 ALA A C 1
ATOM 659 O O . ALA A 1 88 ? -7.893 -10.368 -15.634 1.00 96.12 88 ALA A O 1
ATOM 660 N N . VAL A 1 89 ? -6.303 -8.873 -15.100 1.00 94.12 89 VAL A N 1
ATOM 661 C CA . VAL A 1 89 ? -6.935 -8.446 -13.840 1.00 94.12 89 VAL A CA 1
ATOM 662 C C . VAL A 1 89 ? -8.273 -7.751 -14.098 1.00 94.12 89 VAL A C 1
ATOM 664 O O . VAL A 1 89 ? -9.236 -8.022 -13.385 1.00 94.12 89 VAL A O 1
ATOM 667 N N . ALA A 1 90 ? -8.368 -6.904 -15.125 1.00 93.31 90 ALA A N 1
ATOM 668 C CA . ALA A 1 90 ? -9.610 -6.223 -15.484 1.00 93.31 90 ALA A CA 1
ATOM 669 C C . ALA A 1 90 ? -10.709 -7.213 -15.906 1.00 93.31 90 ALA A C 1
ATOM 671 O O . ALA A 1 90 ? -11.835 -7.137 -15.415 1.00 93.31 90 ALA A O 1
ATOM 672 N N . VAL A 1 91 ? -10.372 -8.184 -16.763 1.00 95.88 91 VAL A N 1
ATOM 673 C CA . VAL A 1 91 ? -11.287 -9.262 -17.170 1.00 95.88 91 VAL A CA 1
ATOM 674 C C . VAL A 1 91 ? -11.693 -10.107 -15.965 1.00 95.88 91 VAL A C 1
ATOM 676 O O . VAL A 1 91 ? -12.871 -10.421 -15.806 1.00 95.88 91 VAL A O 1
ATOM 679 N N . TRP A 1 92 ? -10.746 -10.438 -15.085 1.00 95.25 92 TRP A N 1
ATOM 680 C CA . TRP A 1 92 ? -11.024 -11.195 -13.867 1.00 95.25 92 TRP A CA 1
ATOM 681 C C . TRP A 1 92 ? -11.966 -10.450 -12.914 1.00 95.25 92 TRP A C 1
ATOM 683 O O . TRP A 1 92 ? -12.909 -11.052 -12.403 1.00 95.25 92 TRP A O 1
ATOM 693 N N . MET A 1 93 ? -11.760 -9.145 -12.706 1.00 91.06 93 MET A N 1
ATOM 694 C CA . MET A 1 93 ? -12.654 -8.310 -11.899 1.00 91.06 93 MET A CA 1
ATOM 695 C C . MET A 1 93 ? -14.061 -8.255 -12.496 1.00 91.06 93 MET A C 1
ATOM 697 O O . MET A 1 93 ? -15.029 -8.456 -11.767 1.00 91.06 93 MET A O 1
ATOM 701 N N . LEU A 1 94 ? -14.180 -8.055 -13.813 1.00 91.38 94 LEU A N 1
ATOM 702 C CA . LEU A 1 94 ? -15.474 -8.017 -14.494 1.00 91.38 94 LEU A CA 1
ATOM 703 C C . LEU A 1 94 ? -16.216 -9.352 -14.362 1.00 91.38 94 LEU A C 1
ATOM 705 O O . LEU A 1 94 ? -17.390 -9.381 -13.996 1.00 91.38 94 LEU A O 1
ATOM 709 N N . TRP A 1 95 ? -15.509 -10.458 -14.601 1.00 93.00 95 TRP A N 1
ATOM 710 C CA . TRP A 1 95 ? -16.061 -11.802 -14.465 1.00 93.00 95 TRP A CA 1
ATOM 711 C C . TRP A 1 95 ? -16.521 -12.091 -13.035 1.00 93.00 95 TRP A C 1
ATOM 713 O O . TRP A 1 95 ? -17.615 -12.614 -12.832 1.00 93.00 95 TRP A O 1
ATOM 723 N N . ARG A 1 96 ? -15.719 -11.700 -12.039 1.00 91.12 96 ARG A N 1
ATOM 724 C CA . ARG A 1 96 ? -16.067 -11.846 -10.625 1.00 91.12 96 ARG A CA 1
ATOM 725 C C . ARG A 1 96 ? -17.327 -11.064 -10.267 1.00 91.12 96 ARG A C 1
ATOM 727 O O . ARG A 1 96 ? -18.232 -11.638 -9.678 1.00 91.12 96 ARG A O 1
ATOM 734 N N . THR A 1 97 ? -17.418 -9.791 -10.653 1.00 85.88 97 THR A N 1
ATOM 735 C CA . THR A 1 97 ? -18.605 -8.972 -10.368 1.00 85.88 97 THR A CA 1
ATOM 736 C C . THR A 1 97 ? -19.860 -9.561 -11.000 1.00 85.88 97 THR A C 1
ATOM 738 O O . THR A 1 97 ? -20.909 -9.581 -10.366 1.00 85.88 97 THR A O 1
ATOM 741 N N . TRP A 1 98 ? -19.766 -10.068 -12.231 1.00 86.56 98 TRP A N 1
ATOM 742 C CA . TRP A 1 98 ? -20.910 -10.688 -12.898 1.00 86.56 98 TRP A CA 1
ATOM 743 C C . TRP A 1 98 ? -21.339 -11.975 -12.198 1.00 86.56 98 TRP A C 1
ATOM 745 O O . TRP A 1 98 ? -22.535 -12.198 -12.036 1.00 86.56 98 TRP A O 1
ATOM 755 N N . ARG A 1 99 ? -20.385 -12.791 -11.740 1.00 81.94 99 ARG A N 1
ATOM 756 C CA . ARG A 1 99 ? -20.673 -14.004 -10.972 1.00 81.94 99 ARG A CA 1
ATOM 757 C C . ARG A 1 99 ? -21.341 -13.695 -9.630 1.00 81.94 99 ARG A C 1
ATOM 759 O O . ARG A 1 99 ? -22.371 -14.289 -9.336 1.00 81.94 99 ARG A O 1
ATOM 766 N N . ASP A 1 100 ? -20.792 -12.752 -8.867 1.00 74.56 100 ASP A N 1
ATOM 767 C CA . ASP A 1 100 ? -21.315 -12.381 -7.546 1.00 74.56 100 ASP A CA 1
ATOM 768 C C . ASP A 1 100 ? -22.754 -11.823 -7.656 1.00 74.56 100 ASP A C 1
ATOM 770 O O . ASP A 1 100 ? -23.593 -12.099 -6.807 1.00 74.56 100 ASP A O 1
ATOM 774 N N . GLN A 1 101 ? -23.084 -11.101 -8.736 1.00 68.62 101 GLN A N 1
ATOM 775 C CA . GLN A 1 101 ? -24.449 -10.609 -8.996 1.00 68.62 101 GLN A CA 1
ATOM 776 C C . GLN A 1 101 ? -25.440 -11.743 -9.321 1.00 68.62 101 GLN A C 1
ATOM 778 O O . GLN A 1 101 ? -26.583 -11.696 -8.883 1.00 68.62 101 GLN A O 1
ATOM 783 N N . HIS A 1 102 ? -25.013 -12.778 -10.053 1.00 63.16 102 HIS A N 1
ATOM 784 C CA . HIS A 1 102 ? -25.892 -13.887 -10.456 1.00 63.16 102 HIS A CA 1
ATOM 785 C C . HIS A 1 102 ? -26.160 -14.907 -9.336 1.00 63.16 102 HIS A C 1
ATOM 787 O O . HIS A 1 102 ? -27.112 -15.676 -9.438 1.00 63.16 102 HIS A O 1
ATOM 793 N N . GLU A 1 103 ? -25.347 -14.944 -8.274 1.00 56.72 103 GLU A N 1
ATOM 794 C CA . GLU A 1 103 ? -25.570 -15.841 -7.127 1.00 56.72 103 GLU A CA 1
ATOM 795 C C . GLU A 1 103 ? -26.567 -15.258 -6.094 1.00 56.72 103 GLU A C 1
ATOM 797 O O . GLU A 1 103 ? -27.119 -16.010 -5.291 1.00 56.72 103 GLU A O 1
ATOM 802 N N . HIS A 1 104 ? -26.874 -13.952 -6.139 1.00 56.00 104 HIS A N 1
ATOM 803 C CA . HIS A 1 104 ? -27.772 -13.288 -5.177 1.00 56.00 104 HIS A CA 1
ATOM 804 C C . HIS A 1 104 ? -29.256 -13.209 -5.584 1.00 56.00 104 HIS A C 1
ATOM 806 O O . HIS A 1 104 ? -30.077 -12.827 -4.752 1.00 56.00 104 HIS A O 1
ATOM 812 N N . ASP A 1 105 ? -29.635 -13.635 -6.791 1.00 55.66 105 ASP A N 1
ATOM 813 C CA . ASP A 1 105 ? -31.026 -13.539 -7.275 1.00 55.66 105 ASP A CA 1
ATOM 814 C C . ASP A 1 105 ? -31.946 -14.716 -6.861 1.00 55.66 105 ASP A C 1
ATOM 816 O O . ASP A 1 105 ? -33.105 -14.778 -7.276 1.00 55.66 105 ASP A O 1
ATOM 820 N N . HIS A 1 106 ? -31.492 -15.654 -6.012 1.00 59.50 106 HIS A N 1
ATOM 821 C CA . HIS A 1 106 ? -32.250 -16.890 -5.722 1.00 59.50 106 HIS A CA 1
ATOM 822 C C . HIS A 1 106 ? -32.377 -17.330 -4.247 1.00 59.50 106 HIS A C 1
ATOM 824 O O . HIS A 1 106 ? -32.544 -18.521 -3.978 1.00 59.50 106 HIS A O 1
ATOM 830 N N . HIS A 1 107 ? -32.401 -16.414 -3.271 1.00 51.22 107 HIS A N 1
ATOM 831 C CA . HIS A 1 107 ? -32.835 -16.779 -1.908 1.00 51.22 107 HIS A CA 1
ATOM 832 C C . HIS A 1 107 ? -33.566 -15.642 -1.177 1.00 51.22 107 HIS A C 1
ATOM 834 O O . HIS A 1 107 ? -33.042 -15.012 -0.263 1.00 51.22 107 HIS A O 1
ATOM 840 N N . HIS A 1 108 ? -34.819 -15.398 -1.562 1.00 54.94 108 HIS A N 1
ATOM 841 C CA . HIS A 1 108 ? -35.798 -14.835 -0.634 1.00 54.94 108 HIS A CA 1
ATOM 842 C C . HIS A 1 108 ? -36.380 -15.987 0.188 1.00 54.94 108 HIS A C 1
ATOM 844 O O . HIS A 1 108 ? -37.430 -16.520 -0.162 1.00 54.94 108 HIS A O 1
ATOM 850 N N . ASP A 1 109 ? -35.682 -16.395 1.249 1.00 49.22 109 ASP A N 1
A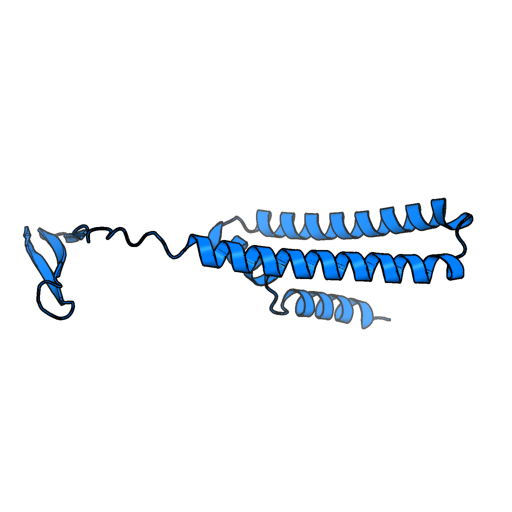TOM 851 C CA . ASP A 1 109 ? -36.337 -17.115 2.340 1.00 49.22 109 ASP A CA 1
ATOM 852 C C . ASP A 1 109 ? -36.643 -16.100 3.444 1.00 49.22 109 ASP A C 1
ATOM 854 O O . ASP A 1 109 ? -35.771 -15.359 3.906 1.00 49.22 109 ASP A O 1
ATOM 858 N N . HIS A 1 110 ? -37.923 -15.981 3.773 1.00 56.62 110 HIS A N 1
ATOM 859 C CA . HIS A 1 110 ? -38.452 -14.995 4.701 1.00 56.62 110 HIS A CA 1
ATOM 860 C C . HIS A 1 110 ? -38.036 -15.365 6.128 1.00 56.62 110 HIS A C 1
ATOM 862 O O . HIS A 1 110 ? -38.682 -16.180 6.782 1.00 56.62 110 HIS A O 1
ATOM 868 N N . GLY A 1 111 ? -36.963 -14.748 6.628 1.00 52.38 111 GLY A N 1
ATOM 869 C CA . GLY A 1 111 ? -36.630 -14.778 8.049 1.00 52.38 111 GLY A CA 1
ATOM 870 C C . GLY A 1 111 ? -37.773 -14.161 8.852 1.00 52.38 111 GLY A C 1
ATOM 871 O O . GLY A 1 111 ? -38.000 -12.957 8.784 1.00 52.38 111 GLY A O 1
ATOM 872 N N . HIS A 1 112 ? -38.521 -15.001 9.560 1.00 54.97 112 HIS A N 1
ATOM 873 C CA . HIS A 1 112 ? -39.604 -14.593 10.443 1.00 54.97 112 HIS A CA 1
ATOM 874 C C . HIS A 1 112 ? -39.095 -13.618 11.517 1.00 54.97 112 HIS A C 1
ATOM 876 O O . HIS A 1 112 ? -38.134 -13.927 12.221 1.00 54.97 112 HIS A O 1
ATOM 882 N N . ASP A 1 113 ? -39.765 -12.469 11.648 1.00 58.50 113 ASP A N 1
ATOM 883 C CA . ASP A 1 113 ? -39.575 -11.489 12.720 1.00 58.50 113 ASP A CA 1
ATOM 884 C C . ASP A 1 113 ? -39.718 -12.156 14.092 1.00 58.50 113 ASP A C 1
ATOM 886 O O . ASP A 1 113 ? -40.822 -12.424 14.577 1.00 58.50 113 ASP A O 1
ATOM 890 N N . GLU A 1 114 ? -38.588 -12.451 14.727 1.00 67.00 114 GLU A N 1
ATOM 891 C CA . GLU A 1 114 ? -38.575 -13.021 16.064 1.00 67.00 114 GLU A CA 1
ATOM 892 C C . GLU A 1 114 ? -38.847 -11.898 17.089 1.00 67.00 114 GLU A C 1
ATOM 894 O O . GLU A 1 114 ? -38.149 -10.877 17.092 1.00 67.00 114 GLU A O 1
ATOM 899 N N . PRO A 1 115 ? -39.873 -12.025 17.951 1.00 69.31 115 PRO A N 1
ATOM 900 C CA . PRO A 1 115 ? -40.262 -10.961 18.870 1.00 69.31 115 PRO A CA 1
ATOM 901 C C . PRO A 1 115 ? -39.163 -10.696 19.909 1.00 69.31 115 PRO A C 1
ATOM 903 O O . PRO A 1 115 ? -38.760 -11.593 20.652 1.00 69.31 115 PRO A O 1
ATOM 906 N N . GLN A 1 116 ? -38.709 -9.444 20.020 1.00 78.31 116 GLN A N 1
ATOM 907 C CA . GLN A 1 116 ? -37.695 -9.063 21.003 1.00 78.31 116 GLN A CA 1
ATOM 908 C C . GLN A 1 116 ? -38.322 -8.817 22.378 1.00 78.31 116 GLN A C 1
ATOM 910 O O . GLN A 1 116 ? -39.242 -8.014 22.538 1.00 78.31 116 GLN A O 1
ATOM 915 N N . ARG A 1 117 ? -37.791 -9.489 23.405 1.00 78.81 117 ARG A N 1
ATOM 916 C CA . ARG A 1 117 ? -38.170 -9.277 24.808 1.00 78.81 117 ARG A CA 1
ATOM 917 C C . ARG A 1 117 ? -37.214 -8.301 25.482 1.00 78.81 117 ARG A C 1
ATOM 919 O O . ARG A 1 117 ? -36.010 -8.536 25.531 1.00 78.81 117 ARG A O 1
ATOM 926 N N . ILE A 1 118 ? -37.765 -7.236 26.051 1.00 79.19 118 ILE A N 1
ATOM 927 C CA . ILE A 1 118 ? -37.035 -6.207 26.787 1.00 79.19 118 ILE A CA 1
ATOM 928 C C . ILE A 1 118 ? -37.452 -6.284 28.256 1.00 79.19 118 ILE A C 1
ATOM 930 O O . ILE A 1 118 ? -38.615 -6.077 28.600 1.00 79.19 118 ILE A O 1
ATOM 934 N N . VAL A 1 119 ? -36.496 -6.576 29.140 1.00 78.19 119 VAL A N 1
ATOM 935 C CA . VAL A 1 119 ? -36.728 -6.564 30.589 1.00 78.19 119 VAL A CA 1
ATOM 936 C C . VAL A 1 119 ? -36.582 -5.134 31.085 1.00 78.19 119 VAL A C 1
ATOM 938 O O . VAL A 1 119 ? -35.481 -4.589 31.147 1.00 78.19 119 VAL A O 1
ATOM 941 N N . THR A 1 120 ? -37.698 -4.518 31.449 1.00 75.00 120 THR A N 1
ATOM 942 C CA . THR A 1 120 ? -37.679 -3.265 32.203 1.00 75.00 120 THR A CA 1
ATOM 943 C C . THR A 1 120 ? -37.736 -3.630 33.679 1.00 75.00 120 THR A C 1
ATOM 945 O O . THR A 1 120 ? -38.386 -4.604 34.042 1.00 75.00 120 THR A O 1
ATOM 948 N N . GLY A 1 121 ? -37.072 -2.894 34.570 1.00 73.44 121 GLY A N 1
ATOM 949 C CA . GLY A 1 121 ? -37.050 -3.215 36.012 1.00 73.44 121 GLY A CA 1
ATOM 950 C C . GLY A 1 121 ? -38.426 -3.308 36.704 1.00 73.44 121 GLY A C 1
ATOM 951 O O . GLY A 1 121 ? -38.479 -3.591 37.893 1.00 73.44 121 GLY A O 1
ATOM 952 N N . HIS A 1 122 ? -39.520 -3.083 35.968 1.00 75.38 122 HIS A N 1
ATOM 953 C CA . HIS A 1 122 ? -40.913 -3.143 36.403 1.00 75.38 122 HIS A CA 1
ATOM 954 C C . HIS A 1 122 ? -41.760 -4.187 35.632 1.00 75.38 122 HIS A C 1
ATOM 956 O O . HIS A 1 122 ? -42.968 -4.232 35.837 1.00 75.38 122 HIS A O 1
ATOM 962 N N . GLY A 1 123 ? -41.170 -5.010 34.748 1.00 78.50 123 GLY A N 1
ATOM 963 C CA . GLY A 1 123 ? -41.883 -6.029 33.957 1.00 78.50 123 GLY A CA 1
ATOM 964 C C . GLY A 1 123 ? -41.222 -6.359 32.610 1.00 78.50 123 GLY A C 1
ATOM 965 O O . GLY A 1 123 ? -40.323 -5.644 32.148 1.00 78.50 123 GLY A O 1
ATOM 966 N N . VAL A 1 124 ? -41.662 -7.442 31.961 1.00 82.69 124 VAL A N 1
ATOM 967 C CA . VAL A 1 124 ? -41.154 -7.857 30.643 1.00 82.69 124 VAL A CA 1
ATOM 968 C C . VAL A 1 124 ? -42.048 -7.272 29.553 1.00 82.69 124 VAL A C 1
ATOM 970 O O . VAL A 1 124 ? -43.259 -7.452 29.558 1.00 82.69 124 VAL A O 1
ATOM 973 N N . LEU A 1 125 ? -41.451 -6.555 28.604 1.00 82.88 125 LEU A N 1
ATOM 974 C CA . LEU A 1 125 ? -42.141 -6.024 27.431 1.00 82.88 125 LEU A CA 1
ATOM 975 C C . LEU A 1 125 ? -41.716 -6.817 26.199 1.00 82.88 125 LEU A C 1
ATOM 977 O O . LEU A 1 125 ? -40.533 -6.881 25.871 1.00 82.88 125 LEU A O 1
ATOM 981 N N . ARG A 1 126 ? -42.683 -7.410 25.501 1.00 83.44 126 ARG A N 1
ATOM 982 C CA . ARG A 1 126 ? -42.488 -8.027 24.189 1.00 83.44 126 ARG A CA 1
ATOM 983 C C . ARG A 1 126 ? -42.757 -6.992 23.102 1.00 83.44 126 ARG A C 1
ATOM 985 O O . ARG A 1 126 ? -43.837 -6.399 23.061 1.00 83.44 126 ARG A O 1
ATOM 992 N N . VAL A 1 127 ? -41.770 -6.782 22.239 1.00 82.69 127 VAL A N 1
ATOM 993 C CA . VAL A 1 127 ? -41.835 -5.884 21.085 1.00 82.69 127 VAL A CA 1
ATOM 994 C C . VAL A 1 127 ? -41.865 -6.732 19.822 1.00 82.69 127 VAL A C 1
ATOM 996 O O . VAL A 1 127 ? -40.956 -7.521 19.576 1.00 82.69 127 VAL A O 1
ATOM 999 N N . GLU A 1 128 ? -42.912 -6.567 19.023 1.00 84.75 128 GLU A N 1
ATOM 1000 C CA . GLU A 1 128 ? -43.061 -7.227 17.726 1.00 84.75 128 GLU A CA 1
ATOM 1001 C C . GLU A 1 128 ? -43.447 -6.196 16.659 1.00 84.75 128 GLU A C 1
ATOM 1003 O O . GLU A 1 128 ? -44.132 -5.205 16.946 1.00 84.75 128 GLU A O 1
ATOM 1008 N N . ILE A 1 129 ? -42.992 -6.412 15.427 1.00 81.25 129 ILE A N 1
ATOM 1009 C CA . ILE A 1 129 ? -43.416 -5.625 14.269 1.00 81.25 129 ILE A CA 1
ATOM 1010 C C . ILE A 1 129 ? -44.629 -6.342 13.675 1.00 81.25 129 ILE A C 1
ATOM 1012 O O . ILE A 1 129 ? -44.560 -7.512 13.314 1.00 81.25 129 ILE A O 1
ATOM 1016 N N . PHE A 1 130 ? -45.777 -5.665 13.640 1.00 78.06 130 PHE A N 1
ATOM 1017 C CA . PHE A 1 130 ? -47.007 -6.223 13.086 1.00 78.06 130 PHE A CA 1
ATOM 1018 C C . PHE A 1 130 ? -47.282 -5.618 11.710 1.00 78.06 130 PHE A C 1
ATOM 1020 O O . PHE A 1 130 ? -47.548 -4.418 11.602 1.00 78.06 130 PHE A O 1
ATOM 1027 N N . GLU A 1 131 ? -47.261 -6.461 10.678 1.00 75.62 131 GLU A N 1
ATOM 1028 C CA . GLU A 1 131 ? -47.434 -6.050 9.273 1.00 75.62 131 GLU A CA 1
ATOM 1029 C C . GLU A 1 131 ? -48.635 -6.726 8.583 1.00 75.62 131 GLU A C 1
ATOM 1031 O O . GLU A 1 131 ? -48.874 -6.555 7.388 1.00 75.62 131 GLU A O 1
ATOM 1036 N N . THR A 1 132 ? -49.442 -7.509 9.310 1.00 73.88 132 THR A N 1
ATOM 1037 C CA . THR A 1 132 ? -50.554 -8.251 8.697 1.00 73.88 132 THR A CA 1
ATOM 1038 C C . THR A 1 132 ? -51.665 -7.302 8.230 1.00 73.88 132 THR A C 1
ATOM 1040 O O . THR A 1 132 ? -52.413 -6.760 9.044 1.00 73.88 132 THR A O 1
ATOM 1043 N N . ASN A 1 133 ? -51.805 -7.144 6.907 1.00 72.25 133 ASN A N 1
ATOM 1044 C CA . ASN A 1 133 ? -52.806 -6.298 6.233 1.00 72.25 133 ASN A CA 1
ATOM 1045 C C . ASN A 1 133 ? -52.737 -4.795 6.582 1.00 72.25 133 ASN A C 1
ATOM 1047 O O . ASN A 1 133 ? -53.725 -4.075 6.425 1.00 72.25 133 ASN A O 1
ATOM 1051 N N . ALA A 1 134 ? -51.587 -4.305 7.049 1.00 76.00 134 ALA A N 1
ATOM 1052 C CA . ALA A 1 134 ? -51.372 -2.899 7.382 1.00 76.00 134 ALA A CA 1
ATOM 1053 C C . ALA A 1 134 ? -49.887 -2.517 7.227 1.00 76.00 134 ALA A C 1
ATOM 1055 O O . ALA A 1 134 ? -49.030 -3.392 7.315 1.00 76.00 134 ALA A O 1
ATOM 1056 N N . PRO A 1 135 ? -49.561 -1.224 7.028 1.00 75.69 135 PRO A N 1
ATOM 1057 C CA . PRO A 1 135 ? -48.176 -0.759 7.088 1.00 75.69 135 PRO A CA 1
ATOM 1058 C C . PRO A 1 135 ? -47.542 -1.082 8.453 1.00 75.69 135 PRO A C 1
ATOM 1060 O O . PRO A 1 135 ? -48.273 -1.122 9.451 1.00 75.69 135 PRO A O 1
ATOM 1063 N N . PRO A 1 136 ? -46.210 -1.266 8.513 1.00 79.94 136 PRO A N 1
ATOM 1064 C CA . PRO A 1 136 ? -45.511 -1.752 9.696 1.00 79.94 136 PRO A CA 1
ATOM 1065 C C . PRO A 1 136 ? -45.775 -0.883 10.918 1.00 79.94 136 PRO A C 1
ATOM 1067 O O . PRO A 1 136 ? -45.571 0.336 10.903 1.00 79.94 136 PRO A O 1
ATOM 1070 N N . ARG A 1 137 ? -46.247 -1.516 11.994 1.00 80.75 137 ARG A N 1
ATOM 1071 C CA . ARG A 1 137 ? -46.485 -0.863 13.283 1.00 80.75 137 ARG A CA 1
ATOM 1072 C C . ARG A 1 137 ? -45.839 -1.659 14.401 1.00 80.75 137 ARG A C 1
ATOM 1074 O O . ARG A 1 137 ? -46.008 -2.872 14.490 1.00 80.75 137 ARG A O 1
ATOM 1081 N N . PHE A 1 138 ? -45.161 -0.950 15.296 1.00 82.31 138 PHE A N 1
ATOM 1082 C CA . PHE A 1 138 ? -44.655 -1.535 16.529 1.00 82.31 138 PHE A CA 1
ATOM 1083 C C . PHE A 1 138 ? -45.819 -1.871 17.456 1.00 82.31 138 PHE A C 1
ATOM 1085 O O . PHE A 1 138 ? -46.633 -1.003 17.788 1.00 82.31 138 PHE A O 1
ATOM 1092 N N . ARG A 1 139 ? -45.884 -3.128 17.893 1.00 81.19 139 ARG A N 1
ATOM 1093 C CA . ARG A 1 139 ? -46.788 -3.573 18.948 1.00 81.19 139 ARG A CA 1
ATOM 1094 C C . ARG A 1 139 ? -45.973 -3.889 20.196 1.00 81.19 139 ARG A C 1
ATOM 1096 O O . ARG A 1 139 ? -44.980 -4.607 20.141 1.00 81.19 139 ARG A O 1
ATOM 1103 N N . LEU A 1 140 ? -46.415 -3.330 21.319 1.00 83.88 140 LEU A N 1
ATOM 1104 C CA . LEU A 1 140 ? -45.835 -3.545 22.640 1.00 83.88 140 LEU A CA 1
ATOM 1105 C C . LEU A 1 140 ? -46.838 -4.337 23.476 1.00 83.88 140 LEU A C 1
ATOM 1107 O O . LEU A 1 140 ? -47.981 -3.908 23.631 1.00 83.88 140 LEU A O 1
ATOM 1111 N N . ILE A 1 141 ? -46.421 -5.486 23.997 1.00 82.56 141 ILE A N 1
ATOM 1112 C CA . ILE A 1 141 ? -47.239 -6.344 24.856 1.00 82.56 141 ILE A CA 1
ATOM 1113 C C . ILE A 1 141 ? -46.492 -6.496 26.179 1.00 82.56 141 ILE A C 1
ATOM 1115 O O . ILE A 1 141 ? -45.359 -6.970 26.190 1.00 82.56 141 ILE A O 1
ATOM 1119 N N . ALA A 1 142 ? -47.096 -6.058 27.283 1.00 81.69 142 ALA A N 1
ATOM 1120 C CA . ALA A 1 142 ? -46.570 -6.340 28.615 1.00 81.69 142 ALA A CA 1
ATOM 1121 C C . ALA A 1 142 ? -46.919 -7.789 28.989 1.00 81.69 142 ALA A C 1
ATOM 1123 O O . ALA A 1 142 ? -48.080 -8.184 28.863 1.00 81.69 142 ALA A O 1
ATOM 1124 N N . GLU A 1 143 ? -45.913 -8.563 29.393 1.00 71.88 143 GLU A N 1
ATOM 1125 C CA . GLU A 1 143 ? -46.049 -9.925 29.926 1.00 71.88 143 GLU A CA 1
ATOM 1126 C C . GLU A 1 143 ? -45.932 -9.947 31.452 1.00 71.88 143 GLU A C 1
ATOM 1128 O O . GLU A 1 143 ? -45.078 -9.208 32.002 1.00 71.88 143 GLU A O 1
#

Mean predicted aligned error: 17.52 Å

Sequence (143 aa):
AWLFVPSAILLGALHGLEPGHSKTMMAAFIVAIRGTMTQAILLGLSATLSHTAVVWLVALAGLYFGRNWQAEATEPYFQVASAVLIIAVAVWMLWRTWRDQHEHDHHHDHGHDEPQRIVTGHGVLRVEIFETNAPPRFRLIAE

Radius of gyration: 28.06 Å; Cα contacts (8 Å, |Δi|>4): 60; chains: 1; bounding box: 77×38×62 Å

Secondary structure (DSSP, 8-state):
-TTHHHHHHHHHHHHHHS--HHHHHHHHHHHHH---HHHHHHHHHHHHHHHHHHHHHHHHHHHHHHTTS-HHHHHHHHHHHHHHHHHHHHHHHHHHHHHHHHHSTT-------PPEEEEETTEEEEEEEE-TTSS-EEEEEE-

Nearest PDB structures (foldseek):
  3sr2-assembly3_D  TM=5.502E-01  e=4.430E+00  Homo sapiens
  8cht-assembly4_D  TM=4.491E-01  e=5.007E+00  Homo sapiens

Foldseek 3Di:
DVVCVVVVVVVVVVVLVPDDPVSVVVVVVCVVPVDDPVVVVVVVVCVVVVVVVVVVVVVVVCVVVVVPPDPVVCVVVVVVVVVVVVVVVVVVVVVVVVVVVVVPPPDPDPDDFDWDWDDDVVFIWTWTFDDVVHHTDIDIDTD

Solvent-accessible surface a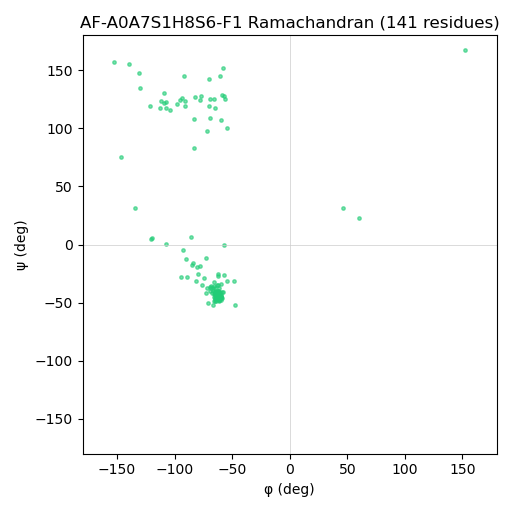rea (backbone atoms only — not comparable to full-atom values): 8557 Å² total; per-residue (Å²): 118,84,63,54,60,60,48,49,52,50,51,52,51,53,61,67,65,52,91,43,85,66,51,54,48,49,52,48,48,58,66,73,60,73,58,56,72,66,57,59,51,51,51,53,50,48,52,54,51,51,53,54,51,49,52,52,50,52,51,53,49,45,59,67,62,38,77,82,49,61,63,85,75,44,52,62,54,53,52,52,52,50,51,52,51,51,51,51,52,51,53,49,53,54,53,47,55,55,51,61,58,68,69,68,80,79,73,93,71,84,79,73,86,75,67,48,76,45,82,47,104,88,45,40,35,38,41,38,79,49,51,86,97,47,78,82,38,83,43,79,44,82,100

Organism: Hemiselmis andersenii (NCBI:txid464988)

pLDDT: mean 76.6, std 12.52, range [49.22, 96.75]